Protein AF-A0A345U835-F1 (afdb_monomer_lite)

pLDDT: mean 85.85, std 14.83, range [42.22, 98.38]

Sequence (43 aa):
MKIYHQRNRWIWGFSLGSESWNGRLAMIAFVTVFCIEFFFLYL

Radius of gyration: 15.87 Å; chains: 1; bounding box: 37×18×43 Å

Organism: Gracilaria gracilis (NCBI:txid2777)

Structure (mmCIF, N/CA/C/O backbone):
data_AF-A0A345U835-F1
#
_entry.id   AF-A0A345U835-F1
#
loop_
_atom_site.group_PDB
_atom_site.id
_atom_site.type_symbol
_atom_site.label_atom_id
_atom_site.label_alt_id
_atom_site.label_comp_id
_atom_site.label_asym_id
_atom_site.label_entity_id
_atom_site.label_seq_id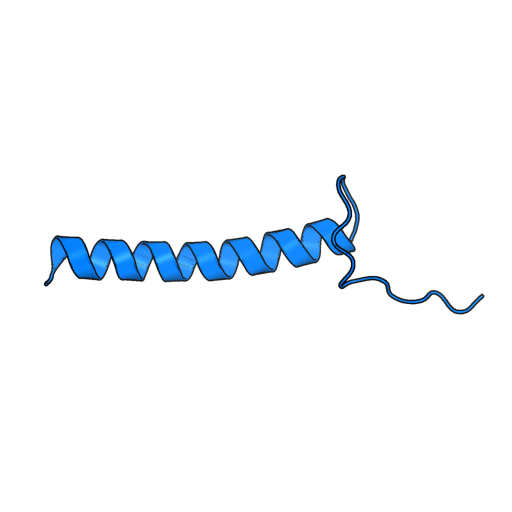
_atom_site.pdbx_PDB_ins_code
_atom_site.Cartn_x
_atom_site.Cartn_y
_atom_site.Cartn_z
_atom_site.occupancy
_atom_site.B_iso_or_equiv
_atom_site.auth_seq_id
_atom_site.auth_comp_id
_atom_site.auth_asym_id
_atom_site.auth_atom_id
_atom_site.pdbx_PDB_model_num
ATOM 1 N N . MET A 1 1 ? 22.430 -12.109 -23.343 1.00 42.22 1 MET A N 1
ATOM 2 C CA . MET A 1 1 ? 22.015 -10.918 -22.569 1.00 42.22 1 MET A CA 1
ATOM 3 C C . MET A 1 1 ? 21.339 -11.403 -21.288 1.00 42.22 1 MET A C 1
ATOM 5 O O . MET A 1 1 ? 20.239 -11.931 -21.378 1.00 42.22 1 MET A O 1
ATOM 9 N N . LYS A 1 2 ? 21.984 -11.343 -20.111 1.00 44.75 2 LYS A N 1
ATOM 10 C CA . LYS A 1 2 ? 21.279 -11.648 -18.850 1.00 44.75 2 LYS A CA 1
ATOM 11 C C . LYS A 1 2 ? 20.252 -10.537 -18.636 1.00 44.75 2 LYS A C 1
ATOM 13 O O . LYS A 1 2 ? 20.635 -9.410 -18.337 1.00 44.75 2 LYS A O 1
ATOM 18 N N . ILE A 1 3 ? 18.969 -10.830 -18.842 1.00 60.78 3 ILE A N 1
ATOM 19 C CA . ILE A 1 3 ? 17.883 -9.929 -18.454 1.00 60.78 3 ILE A CA 1
ATOM 20 C C . ILE A 1 3 ? 17.894 -9.938 -16.929 1.00 60.78 3 ILE A C 1
ATOM 22 O O . ILE A 1 3 ? 17.330 -10.824 -16.293 1.00 60.78 3 ILE A O 1
ATOM 26 N N . TYR A 1 4 ? 18.621 -9.003 -16.321 1.00 54.31 4 TYR A N 1
ATOM 27 C CA . TYR A 1 4 ? 18.486 -8.761 -14.895 1.00 54.31 4 TYR A CA 1
ATOM 28 C C . TYR A 1 4 ? 17.021 -8.376 -14.682 1.00 54.31 4 TYR A C 1
ATOM 30 O O . TYR A 1 4 ? 16.585 -7.318 -15.133 1.00 54.31 4 TYR A O 1
ATOM 38 N N . HIS A 1 5 ? 16.241 -9.260 -14.063 1.00 61.66 5 HIS A N 1
ATOM 39 C CA . HIS A 1 5 ? 14.875 -8.988 -13.637 1.00 61.66 5 HIS A CA 1
ATOM 40 C C . HIS A 1 5 ? 14.919 -7.891 -12.566 1.00 61.66 5 HIS A C 1
ATOM 42 O O . HIS A 1 5 ? 14.876 -8.163 -11.369 1.00 61.66 5 HIS A O 1
ATOM 48 N N . GLN A 1 6 ? 15.024 -6.633 -12.994 1.00 67.00 6 GLN A N 1
ATOM 49 C CA . GLN A 1 6 ? 15.036 -5.431 -12.157 1.00 67.00 6 GLN A CA 1
ATOM 50 C C . GLN A 1 6 ? 13.629 -5.168 -11.572 1.00 67.00 6 GLN A C 1
ATOM 52 O O . GLN A 1 6 ? 13.143 -4.043 -11.582 1.00 67.00 6 GLN A O 1
ATOM 57 N N . ARG A 1 7 ? 12.944 -6.214 -11.079 1.00 65.81 7 ARG A N 1
ATOM 58 C CA . ARG A 1 7 ? 11.563 -6.164 -10.562 1.00 65.81 7 ARG A CA 1
ATOM 59 C C . ARG A 1 7 ? 11.435 -5.361 -9.274 1.00 65.81 7 ARG A C 1
ATOM 61 O O . ARG A 1 7 ? 10.347 -4.920 -8.947 1.00 65.81 7 ARG A O 1
ATOM 68 N N . ASN A 1 8 ? 12.539 -5.181 -8.551 1.00 74.81 8 ASN A N 1
ATOM 69 C CA . ASN A 1 8 ? 12.552 -4.435 -7.298 1.00 74.81 8 ASN A CA 1
ATOM 70 C C . ASN A 1 8 ? 13.033 -2.989 -7.470 1.00 74.81 8 ASN A C 1
ATOM 72 O O . ASN A 1 8 ? 13.131 -2.264 -6.484 1.00 74.81 8 ASN A O 1
ATOM 76 N N . ARG A 1 9 ? 13.345 -2.553 -8.697 1.00 80.00 9 ARG A N 1
ATOM 77 C CA . ARG A 1 9 ? 13.745 -1.169 -8.936 1.00 80.00 9 ARG A CA 1
ATOM 78 C C . ARG A 1 9 ? 12.498 -0.293 -8.942 1.00 80.00 9 ARG A C 1
ATOM 80 O O . ARG A 1 9 ? 11.560 -0.557 -9.690 1.00 80.00 9 ARG A O 1
ATOM 87 N N . TRP A 1 10 ? 12.503 0.738 -8.107 1.00 78.44 10 TRP A N 1
ATOM 88 C CA . TRP A 1 10 ? 11.467 1.760 -8.129 1.00 78.44 10 TRP A CA 1
ATOM 89 C C . TRP A 1 10 ? 11.694 2.633 -9.362 1.00 78.44 10 TRP A C 1
ATOM 91 O O . TRP A 1 10 ? 12.630 3.429 -9.415 1.00 78.44 10 TRP A O 1
ATOM 101 N N . ILE A 1 11 ? 10.885 2.417 -10.393 1.00 83.31 11 ILE A N 1
ATOM 102 C CA . ILE A 1 11 ? 10.955 3.138 -11.663 1.00 83.31 11 ILE A CA 1
ATOM 103 C C . ILE A 1 11 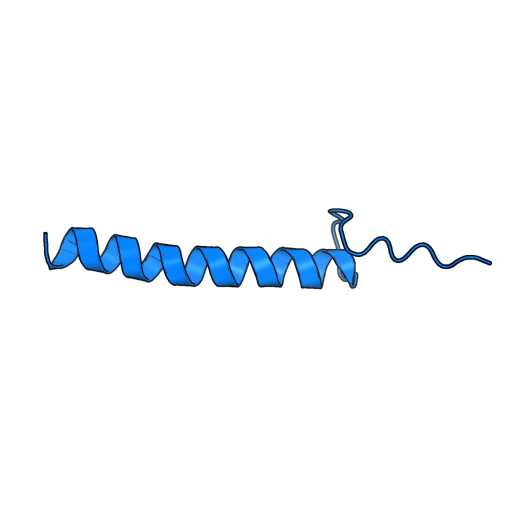? 9.608 3.819 -11.860 1.00 83.31 11 ILE A C 1
ATOM 105 O O . ILE A 1 11 ? 8.565 3.205 -11.650 1.00 83.31 11 ILE A O 1
ATOM 109 N N . TRP A 1 12 ? 9.640 5.081 -12.268 1.00 79.94 12 TRP A N 1
ATOM 110 C CA . TRP A 1 12 ? 8.443 5.849 -12.588 1.00 79.94 12 TRP A CA 1
ATOM 111 C C . TRP A 1 12 ? 7.993 5.560 -14.025 1.00 79.94 12 TRP A C 1
ATOM 113 O O . TRP A 1 12 ? 8.823 5.460 -14.929 1.00 79.94 12 TRP A O 1
ATOM 123 N N . GLY A 1 13 ? 6.682 5.416 -14.227 1.00 86.62 13 GLY A N 1
ATOM 124 C CA . GLY A 1 13 ? 6.066 5.047 -15.507 1.00 86.62 13 GLY A CA 1
ATOM 125 C C . GLY A 1 13 ? 5.547 3.605 -15.542 1.00 86.62 13 GLY A C 1
ATOM 126 O O . GLY A 1 13 ? 5.687 2.851 -14.582 1.00 86.62 13 GLY A O 1
ATOM 127 N N . PHE A 1 14 ? 4.947 3.206 -16.665 1.00 81.31 14 PHE A N 1
ATOM 128 C CA . PHE A 1 14 ? 4.323 1.887 -16.833 1.00 81.31 14 PHE A CA 1
ATOM 129 C C . PHE A 1 14 ? 5.365 0.800 -17.122 1.00 81.31 14 PHE A C 1
ATOM 131 O O . PHE A 1 14 ? 5.593 0.402 -18.261 1.00 81.31 14 PHE A O 1
ATOM 138 N N . SER A 1 15 ? 6.034 0.335 -16.069 1.00 87.62 15 SER A N 1
ATOM 139 C CA . SER A 1 15 ? 6.972 -0.788 -16.122 1.00 87.62 15 SER A CA 1
ATOM 140 C C . SER A 1 15 ? 6.548 -1.898 -15.162 1.00 87.62 15 SER A C 1
ATOM 142 O O . SER A 1 15 ? 5.923 -1.632 -14.138 1.00 87.62 15 SER A O 1
ATOM 144 N N . LEU A 1 16 ? 6.969 -3.137 -15.439 1.00 84.88 16 LEU A N 1
ATOM 145 C CA . LEU A 1 16 ? 6.747 -4.295 -14.556 1.00 84.88 16 LEU A CA 1
ATOM 146 C C . LEU A 1 16 ? 7.247 -4.062 -13.115 1.00 84.88 16 LEU A C 1
ATOM 148 O O . LEU A 1 16 ? 6.697 -4.614 -12.166 1.00 84.88 16 LEU A O 1
ATOM 152 N N . GLY A 1 17 ? 8.296 -3.250 -12.937 1.00 87.00 17 GLY A N 1
ATOM 153 C CA . GLY A 1 17 ? 8.787 -2.863 -11.611 1.00 87.00 17 GLY A CA 1
ATOM 154 C C . GLY A 1 17 ? 7.831 -1.914 -10.886 1.00 87.00 17 GLY A C 1
ATOM 155 O O . GLY A 1 17 ? 7.551 -2.119 -9.708 1.00 87.00 17 GLY A O 1
ATOM 156 N N . SER A 1 18 ? 7.288 -0.920 -11.599 1.00 88.81 18 SER A N 1
ATOM 157 C CA . SER A 1 18 ? 6.289 0.009 -11.052 1.00 88.81 18 SER A CA 1
ATOM 158 C C . SER A 1 18 ? 5.001 -0.715 -10.665 1.00 88.81 18 SER A C 1
ATOM 160 O O . SER A 1 18 ? 4.506 -0.522 -9.560 1.00 88.81 18 SER A O 1
ATOM 162 N N . GLU A 1 19 ? 4.511 -1.621 -11.516 1.00 90.88 19 GLU A N 1
ATOM 163 C CA . GLU A 1 19 ? 3.322 -2.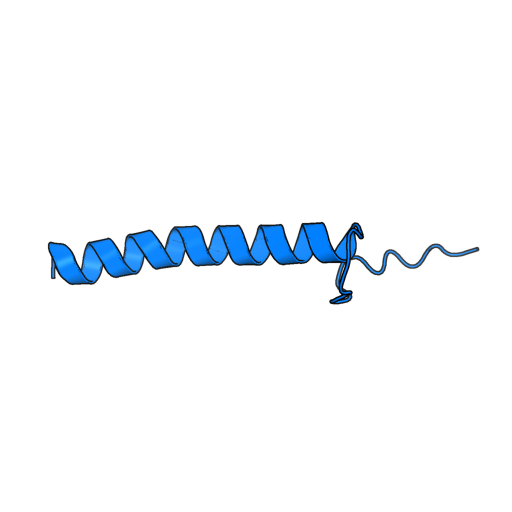428 -11.223 1.00 90.88 19 GLU A CA 1
ATOM 164 C C . GLU A 1 19 ? 3.506 -3.273 -9.954 1.00 90.88 19 GLU A C 1
ATOM 166 O O . GLU A 1 19 ? 2.661 -3.245 -9.058 1.00 90.88 19 GLU A O 1
ATOM 171 N N . SER A 1 20 ? 4.647 -3.960 -9.818 1.00 90.19 20 SER A N 1
ATOM 172 C CA . SER A 1 20 ? 4.930 -4.758 -8.621 1.00 90.19 20 SER A CA 1
ATOM 173 C C . SER A 1 20 ? 5.039 -3.908 -7.351 1.00 90.19 20 SER A C 1
ATOM 175 O O . SER A 1 20 ? 4.633 -4.378 -6.286 1.00 90.19 20 SER A O 1
ATOM 177 N N . TRP A 1 21 ? 5.605 -2.700 -7.428 1.00 92.12 21 TRP A N 1
ATOM 178 C CA . TRP A 1 21 ? 5.692 -1.782 -6.287 1.00 92.12 21 TRP A CA 1
ATOM 179 C C . TRP A 1 21 ? 4.319 -1.223 -5.909 1.00 92.12 21 TRP A C 1
ATOM 181 O O . TRP A 1 21 ? 3.955 -1.264 -4.733 1.00 92.12 21 TRP A O 1
ATOM 191 N N . ASN A 1 22 ? 3.526 -0.799 -6.894 1.00 93.50 22 ASN A N 1
ATOM 192 C CA . ASN A 1 22 ? 2.165 -0.306 -6.681 1.00 93.50 22 ASN A CA 1
ATOM 193 C C . ASN A 1 22 ? 1.272 -1.385 -6.056 1.00 93.50 22 ASN A C 1
ATOM 195 O O . ASN A 1 22 ? 0.539 -1.096 -5.114 1.00 93.50 22 ASN A O 1
ATOM 199 N N . GLY A 1 23 ? 1.383 -2.639 -6.507 1.00 93.94 23 GLY A N 1
ATOM 200 C CA . GLY A 1 23 ? 0.645 -3.761 -5.922 1.00 93.94 23 GLY A CA 1
ATOM 201 C C . GLY A 1 23 ? 0.977 -3.991 -4.443 1.00 93.94 23 GLY A C 1
ATOM 202 O O . GLY A 1 23 ? 0.071 -4.173 -3.632 1.00 93.94 23 GLY A O 1
ATOM 203 N N . ARG A 1 24 ? 2.259 -3.918 -4.057 1.00 95.44 24 ARG A N 1
ATOM 204 C CA . ARG A 1 24 ? 2.666 -4.043 -2.642 1.00 95.44 24 ARG A CA 1
ATOM 205 C C . ARG A 1 24 ? 2.122 -2.899 -1.793 1.00 95.44 24 ARG A C 1
ATOM 207 O O . ARG A 1 24 ? 1.585 -3.148 -0.718 1.00 95.44 24 ARG A O 1
ATOM 214 N N . LEU A 1 25 ? 2.243 -1.664 -2.280 1.00 95.62 25 LEU A N 1
ATOM 215 C CA . LEU A 1 25 ? 1.717 -0.489 -1.586 1.00 95.62 25 LEU A CA 1
ATOM 216 C C . LEU A 1 25 ? 0.196 -0.572 -1.418 1.00 95.62 25 LEU A C 1
ATOM 218 O O . LEU A 1 25 ? -0.301 -0.253 -0.344 1.00 95.62 25 LEU A O 1
ATOM 222 N N . ALA A 1 26 ? -0.530 -1.067 -2.424 1.00 97.44 26 ALA A N 1
ATOM 223 C CA . ALA A 1 26 ? -1.974 -1.271 -2.342 1.00 97.44 26 ALA A CA 1
ATOM 224 C C . ALA A 1 26 ? -2.360 -2.314 -1.280 1.00 97.44 26 ALA A C 1
ATOM 226 O O . ALA A 1 26 ? -3.281 -2.073 -0.505 1.00 97.44 26 ALA A O 1
ATOM 227 N N . MET A 1 27 ? -1.640 -3.439 -1.193 1.00 98.12 27 MET A N 1
ATOM 228 C CA . MET A 1 27 ? -1.885 -4.451 -0.154 1.00 98.12 27 MET A CA 1
ATOM 229 C C . MET A 1 27 ? -1.641 -3.892 1.253 1.00 98.12 27 MET A C 1
ATOM 231 O O . MET A 1 27 ? -2.446 -4.132 2.151 1.00 98.12 27 MET A O 1
ATOM 235 N N . ILE A 1 28 ? -0.564 -3.118 1.443 1.00 98.38 28 ILE A N 1
ATOM 236 C CA . ILE A 1 28 ? -0.277 -2.461 2.727 1.00 98.38 28 ILE A CA 1
ATOM 237 C C . ILE A 1 28 ? -1.380 -1.453 3.056 1.00 98.38 28 ILE A C 1
ATOM 239 O O . ILE A 1 28 ? -1.948 -1.516 4.142 1.00 98.38 28 ILE A O 1
ATOM 243 N N . ALA A 1 29 ? -1.726 -0.574 2.112 1.00 98.25 29 ALA A N 1
ATOM 244 C CA . ALA A 1 29 ? -2.760 0.436 2.302 1.00 98.25 29 ALA A CA 1
ATOM 245 C C . ALA A 1 29 ? -4.115 -0.189 2.652 1.00 98.25 29 ALA A C 1
ATOM 247 O O . ALA A 1 29 ? -4.794 0.300 3.549 1.00 98.25 29 ALA A O 1
ATOM 248 N N . PHE A 1 30 ? -4.478 -1.296 2.002 1.00 98.00 30 PHE A N 1
ATOM 249 C CA . PHE A 1 30 ? -5.705 -2.027 2.297 1.00 98.00 30 PHE A CA 1
ATOM 250 C C . PHE A 1 30 ? -5.749 -2.467 3.762 1.00 98.00 30 PHE A C 1
ATOM 252 O O . PHE A 1 30 ? -6.696 -2.135 4.468 1.00 98.00 30 PHE A O 1
ATOM 259 N N . VAL A 1 31 ? -4.696 -3.132 4.251 1.00 98.25 31 VAL A N 1
ATOM 260 C CA . VAL A 1 31 ? -4.612 -3.551 5.660 1.00 98.25 31 VAL A CA 1
ATOM 261 C C . VAL A 1 31 ? -4.629 -2.338 6.595 1.00 98.25 31 VAL A C 1
ATOM 263 O O . VAL A 1 31 ? -5.349 -2.344 7.591 1.00 98.25 31 VAL A O 1
ATOM 266 N N . THR A 1 32 ? -3.889 -1.276 6.264 1.00 98.00 32 THR A N 1
ATOM 267 C CA . THR A 1 32 ? -3.848 -0.046 7.066 1.00 98.00 32 THR A CA 1
ATOM 268 C C . THR A 1 32 ? -5.224 0.606 7.200 1.00 98.00 32 THR A C 1
ATOM 270 O O . THR A 1 32 ? -5.566 1.031 8.300 1.00 98.00 32 THR A O 1
ATOM 273 N N . VAL A 1 33 ? -6.033 0.644 6.136 1.00 98.12 33 VAL A N 1
ATOM 274 C CA . VAL A 1 33 ? -7.395 1.202 6.187 1.00 98.12 33 VAL A CA 1
ATOM 275 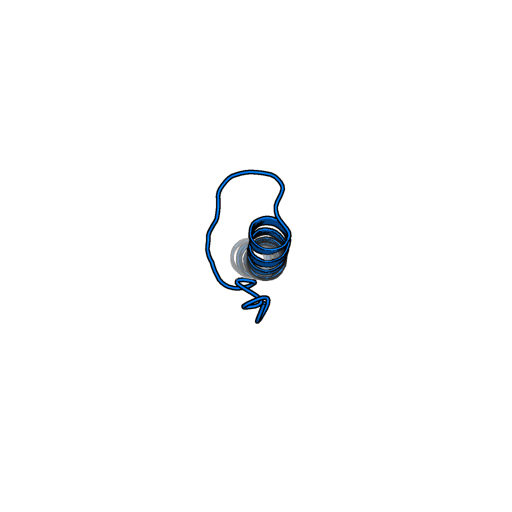C C . VAL A 1 33 ? -8.264 0.434 7.181 1.00 98.12 33 VAL A C 1
ATOM 277 O O . VAL A 1 33 ? -8.870 1.064 8.039 1.00 98.12 33 VAL A O 1
ATOM 280 N N . PHE A 1 34 ? -8.266 -0.904 7.151 1.00 97.62 34 PHE A N 1
ATOM 281 C CA . PHE A 1 34 ? -9.021 -1.684 8.143 1.00 97.62 34 PHE A CA 1
ATOM 282 C C . PHE A 1 34 ? -8.508 -1.484 9.566 1.00 97.62 34 PHE A C 1
ATOM 284 O O . PHE A 1 34 ? -9.312 -1.421 10.489 1.00 97.62 34 PHE A O 1
ATOM 291 N N . CYS A 1 35 ? -7.192 -1.371 9.764 1.00 98.00 35 CYS A N 1
ATOM 292 C CA . CYS A 1 35 ? -6.635 -1.089 11.087 1.00 98.00 35 CYS A CA 1
ATOM 293 C C . CYS A 1 35 ? -7.080 0.280 11.620 1.00 98.00 35 CYS A C 1
ATOM 295 O O . CYS A 1 35 ? -7.405 0.388 12.800 1.00 98.00 35 CYS A O 1
ATOM 297 N N . ILE A 1 36 ? -7.107 1.308 10.766 1.00 97.94 36 ILE A N 1
ATOM 298 C CA . ILE A 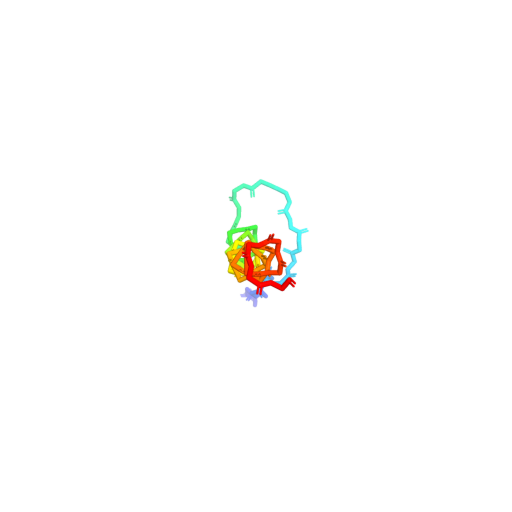1 36 ? -7.557 2.658 11.134 1.00 97.94 36 ILE A CA 1
ATOM 299 C C . ILE A 1 36 ? -9.057 2.656 11.430 1.00 97.94 36 ILE A C 1
ATOM 301 O O . ILE A 1 36 ? -9.454 3.132 12.489 1.00 97.94 36 ILE A O 1
ATOM 305 N N . GLU A 1 37 ? -9.874 2.082 10.545 1.00 97.44 37 GLU A N 1
ATOM 306 C CA . GLU A 1 37 ? -11.321 1.936 10.755 1.00 97.44 37 GLU A CA 1
ATOM 307 C C . GLU A 1 37 ? -11.608 1.198 12.066 1.00 97.44 37 GLU A C 1
ATOM 309 O O . GLU A 1 37 ? -12.435 1.636 12.861 1.00 97.44 37 GLU A O 1
ATOM 314 N N . PHE A 1 38 ? -10.876 0.113 12.338 1.00 96.94 38 PHE A N 1
ATOM 315 C CA . PHE A 1 38 ? -11.036 -0.641 13.575 1.00 96.94 38 PHE A CA 1
ATOM 316 C C . PHE A 1 38 ? -10.705 0.205 14.811 1.00 96.94 38 PHE A C 1
ATOM 318 O O . PHE A 1 38 ? -11.484 0.238 15.761 1.00 96.94 38 PHE A O 1
ATOM 325 N N . PHE A 1 39 ? -9.571 0.910 14.788 1.00 96.81 39 PHE A N 1
ATOM 326 C CA . PHE A 1 39 ? -9.137 1.759 15.895 1.00 96.81 39 PHE A CA 1
ATOM 327 C C . PHE A 1 39 ? -10.111 2.911 16.162 1.00 96.81 39 PHE A C 1
ATOM 329 O O . PHE A 1 39 ? -10.412 3.179 17.313 1.00 96.81 39 PHE A O 1
ATOM 336 N N . PHE A 1 40 ? -10.616 3.590 15.131 1.00 96.00 40 PHE A N 1
ATOM 337 C CA . PHE A 1 40 ? -11.492 4.749 15.331 1.00 96.00 40 PHE A CA 1
ATOM 338 C C . PHE A 1 40 ? -12.951 4.388 15.633 1.00 96.00 40 PHE A C 1
ATOM 340 O O . PHE A 1 40 ? -13.653 5.204 16.227 1.00 96.00 40 PHE A O 1
ATOM 347 N N . LEU A 1 41 ? -13.432 3.216 15.202 1.00 94.62 41 LEU A N 1
ATOM 348 C CA . LEU A 1 41 ? -14.832 2.818 15.394 1.00 94.62 41 LEU A CA 1
ATOM 349 C C . LEU A 1 41 ? -15.057 1.918 16.614 1.00 94.62 41 LEU A C 1
ATOM 351 O O . LEU A 1 41 ? -16.1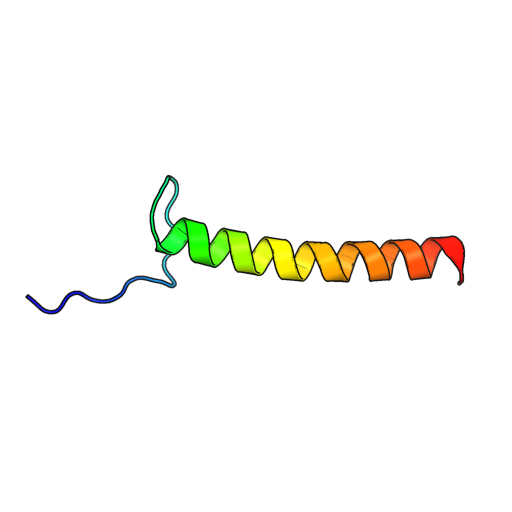65 1.921 17.150 1.00 94.62 41 LEU A O 1
ATOM 355 N N . TYR A 1 42 ? -14.061 1.127 17.027 1.00 89.06 42 TYR A N 1
ATOM 356 C CA . TYR A 1 42 ? -14.250 0.078 18.040 1.00 89.06 42 TYR A CA 1
ATOM 357 C C . TYR A 1 42 ? -13.364 0.202 19.281 1.00 89.06 42 TYR A C 1
ATOM 359 O O . TYR A 1 42 ? -13.658 -0.475 20.269 1.00 89.06 42 TYR A O 1
ATOM 367 N N . LEU A 1 43 ? -12.299 1.008 19.243 1.00 81.81 43 LEU A N 1
ATOM 368 C CA . LEU A 1 43 ? -11.473 1.306 20.414 1.00 81.81 43 LEU A CA 1
ATOM 369 C C . LEU A 1 43 ? -11.879 2.653 21.021 1.00 81.81 43 LEU A C 1
ATOM 371 O O . LEU A 1 43 ? -12.016 2.695 22.264 1.00 81.81 43 LEU A O 1
#

Foldseek 3Di:
DPPPPVLCDCDPDPDNNVVSVVVVVVVVVVVVVVVVCCVVPPD

Secondary structure (DSSP, 8-state):
------TTS--SSS-HHHHHHHHHHHHHHHHHHHHHHHHHHH-